Protein AF-A0ABD3I4L0-F1 (afdb_monomer_lite)

Organism: NCBI:txid122646

Sequence (134 aa):
MAEAIALQVISTLVDRLITYLYRLKADKNHNTKLVEEIGNFTESLKTNLRLLSTKLPRSISTQALESLAWELENANKFMEECLSQGTFKAFWNASETRERLESLRKKLGSAFQMAFFITSLDVGIDAHHNMADF

pLDDT: mean 81.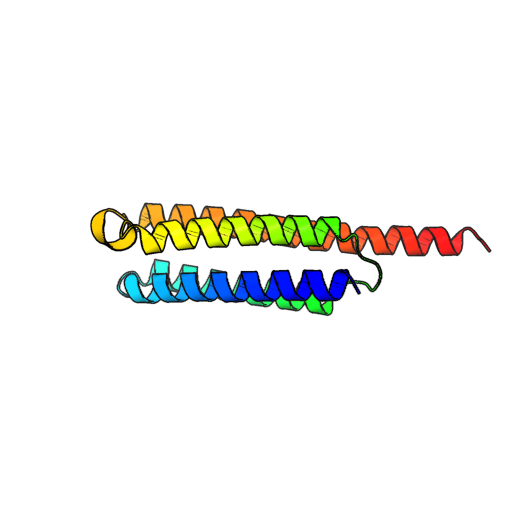39, std 14.35, range [42.72, 97.75]

Structure (mmCIF, N/CA/C/O backbone):
data_AF-A0ABD3I4L0-F1
#
_entry.id   AF-A0ABD3I4L0-F1
#
loop_
_atom_site.group_PDB
_atom_site.id
_atom_site.type_symbol
_atom_site.label_atom_id
_atom_site.label_alt_id
_atom_site.label_comp_id
_atom_site.label_asym_id
_atom_site.label_entity_id
_atom_site.label_seq_id
_atom_site.pdbx_PDB_ins_code
_atom_site.Cartn_x
_atom_site.Cartn_y
_atom_site.Cartn_z
_atom_site.occupancy
_atom_site.B_iso_or_equiv
_atom_site.auth_seq_id
_atom_site.auth_comp_id
_atom_site.auth_asym_id
_atom_site.auth_atom_id
_atom_site.pdbx_PDB_model_num
ATOM 1 N N . MET A 1 1 ? 16.065 -8.836 -15.521 1.00 59.50 1 MET A N 1
ATOM 2 C CA . MET A 1 1 ? 16.012 -9.751 -14.349 1.00 59.50 1 MET A CA 1
ATOM 3 C C . MET A 1 1 ? 15.830 -8.975 -13.044 1.00 59.50 1 MET A C 1
ATOM 5 O O . MET A 1 1 ? 14.926 -9.321 -12.298 1.00 59.50 1 MET A O 1
ATOM 9 N N . ALA A 1 2 ? 16.601 -7.907 -12.795 1.00 74.19 2 ALA A N 1
ATOM 10 C CA . ALA A 1 2 ? 16.455 -7.055 -11.604 1.00 74.19 2 ALA A CA 1
ATOM 11 C C . ALA A 1 2 ? 15.061 -6.405 -11.455 1.00 74.19 2 ALA A C 1
ATOM 13 O O . ALA A 1 2 ? 14.500 -6.396 -10.366 1.00 74.19 2 ALA A O 1
ATOM 14 N N . GLU A 1 3 ? 14.453 -5.946 -12.551 1.00 71.69 3 GLU A N 1
ATOM 15 C CA . GLU A 1 3 ? 13.126 -5.302 -12.542 1.00 71.69 3 GLU A CA 1
ATOM 16 C C . GLU A 1 3 ? 12.003 -6.233 -12.069 1.00 71.69 3 GLU A C 1
ATOM 18 O O . GLU A 1 3 ? 11.162 -5.841 -11.265 1.00 71.69 3 GLU A O 1
ATOM 23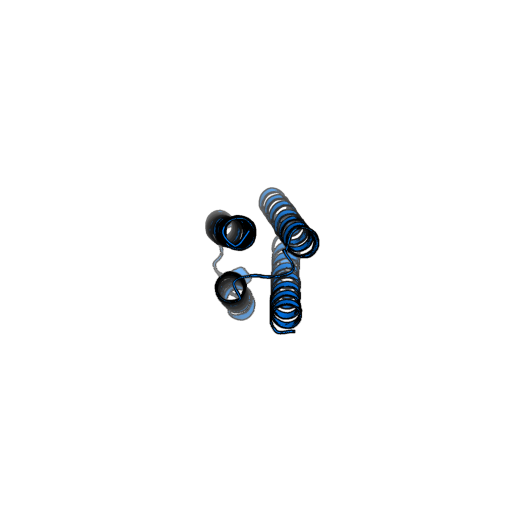 N N . ALA A 1 4 ? 12.005 -7.487 -12.535 1.00 80.38 4 ALA A N 1
ATOM 24 C CA . ALA A 1 4 ? 11.018 -8.486 -12.131 1.00 80.38 4 ALA A CA 1
ATOM 25 C C . ALA A 1 4 ? 11.119 -8.792 -10.628 1.00 80.38 4 ALA A C 1
ATOM 27 O O . ALA A 1 4 ? 10.099 -8.932 -9.955 1.00 80.38 4 ALA A O 1
ATOM 28 N N . ILE A 1 5 ? 12.346 -8.830 -10.098 1.00 84.19 5 ILE A N 1
ATOM 29 C CA . ILE A 1 5 ? 12.605 -9.002 -8.666 1.00 84.19 5 ILE A CA 1
ATOM 30 C C . ILE A 1 5 ? 12.101 -7.776 -7.890 1.00 84.19 5 ILE A C 1
ATOM 32 O O . ILE A 1 5 ? 11.370 -7.934 -6.915 1.00 84.19 5 ILE A O 1
ATOM 36 N N . ALA A 1 6 ? 12.414 -6.558 -8.343 1.00 85.81 6 ALA A N 1
ATOM 37 C CA . ALA A 1 6 ? 11.960 -5.326 -7.698 1.00 85.81 6 ALA A CA 1
ATOM 38 C C . ALA A 1 6 ? 10.424 -5.214 -7.672 1.00 85.81 6 ALA A C 1
ATOM 40 O O . ALA A 1 6 ? 9.837 -4.897 -6.638 1.00 85.81 6 ALA A O 1
ATOM 41 N N . LEU A 1 7 ? 9.753 -5.558 -8.775 1.00 87.88 7 LEU A N 1
ATOM 42 C CA . LEU A 1 7 ? 8.292 -5.630 -8.846 1.00 87.88 7 LEU A CA 1
ATOM 43 C C . LEU A 1 7 ? 7.702 -6.647 -7.869 1.00 87.88 7 LEU A C 1
ATOM 45 O O . LEU A 1 7 ? 6.690 -6.366 -7.226 1.00 87.88 7 LEU A O 1
ATOM 49 N N . GLN A 1 8 ? 8.325 -7.817 -7.741 1.00 91.12 8 GLN A N 1
ATOM 50 C CA . GLN A 1 8 ? 7.880 -8.840 -6.800 1.00 91.12 8 GLN A CA 1
ATOM 51 C C . GLN A 1 8 ? 8.019 -8.367 -5.346 1.00 91.12 8 GLN A C 1
ATOM 53 O O . GLN A 1 8 ? 7.113 -8.585 -4.535 1.00 91.12 8 GLN A O 1
ATOM 58 N N . VAL A 1 9 ? 9.114 -7.671 -5.022 1.00 93.25 9 VAL A N 1
ATOM 59 C CA . VAL A 1 9 ? 9.316 -7.038 -3.710 1.00 93.25 9 VAL A CA 1
ATOM 60 C C . VAL A 1 9 ? 8.228 -5.997 -3.446 1.00 93.25 9 VAL A C 1
ATOM 62 O O . VAL A 1 9 ? 7.566 -6.059 -2.411 1.00 93.25 9 VAL A O 1
ATOM 65 N N . ILE A 1 10 ? 7.975 -5.094 -4.396 1.00 94.00 10 ILE A N 1
ATOM 66 C CA . ILE A 1 10 ? 6.921 -4.074 -4.289 1.00 94.00 10 ILE A CA 1
ATOM 67 C C . ILE A 1 10 ? 5.548 -4.722 -4.076 1.00 94.00 10 ILE A C 1
ATOM 69 O O . ILE A 1 10 ? 4.823 -4.314 -3.171 1.00 94.00 10 ILE A O 1
ATOM 73 N N . SER A 1 11 ? 5.204 -5.753 -4.855 1.00 95.25 11 SER A N 1
ATOM 74 C CA . SER A 1 11 ? 3.939 -6.486 -4.703 1.00 95.25 11 SER A CA 1
ATOM 75 C C . SER A 1 11 ? 3.795 -7.058 -3.295 1.00 95.25 11 SER A C 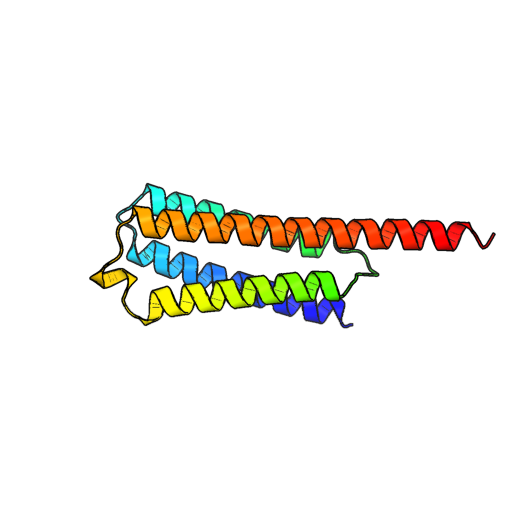1
ATOM 77 O O . SER A 1 11 ? 2.778 -6.848 -2.641 1.00 95.25 11 SER A O 1
ATOM 79 N N . THR A 1 12 ? 4.846 -7.709 -2.793 1.00 97.38 12 THR A N 1
ATOM 80 C CA . THR A 1 12 ? 4.861 -8.303 -1.449 1.00 97.38 12 THR A CA 1
ATOM 81 C C . THR A 1 12 ? 4.670 -7.243 -0.363 1.00 97.38 12 THR A C 1
ATOM 83 O O . THR A 1 12 ? 3.911 -7.440 0.587 1.00 97.38 12 THR A O 1
ATOM 86 N N . LEU A 1 13 ? 5.335 -6.092 -0.500 1.00 97.50 13 LEU A N 1
ATOM 87 C CA . LEU A 1 13 ? 5.213 -4.987 0.449 1.00 97.50 13 LEU A CA 1
ATOM 88 C C . LEU A 1 13 ? 3.816 -4.350 0.421 1.00 97.50 13 LEU A C 1
ATOM 90 O O . LEU A 1 13 ? 3.295 -3.991 1.479 1.00 97.50 13 LEU A O 1
ATOM 94 N N . VAL A 1 14 ? 3.198 -4.230 -0.758 1.00 97.19 14 VAL A N 1
ATOM 95 C CA . VAL A 1 14 ? 1.813 -3.757 -0.903 1.00 97.19 14 VAL A CA 1
ATOM 96 C C . VAL A 1 14 ? 0.839 -4.728 -0.234 1.00 97.19 14 VAL A C 1
ATOM 98 O O . VAL A 1 14 ? 0.006 -4.292 0.560 1.00 97.19 14 VAL A O 1
ATOM 101 N N . ASP A 1 15 ? 0.969 -6.032 -0.478 1.00 97.75 15 ASP A N 1
ATOM 102 C CA . ASP A 1 15 ? 0.090 -7.049 0.114 1.00 97.75 15 ASP A CA 1
ATOM 103 C C . ASP A 1 15 ? 0.196 -7.085 1.646 1.00 97.75 15 ASP A C 1
ATOM 105 O O . ASP A 1 15 ? -0.814 -7.175 2.361 1.00 97.75 15 ASP A O 1
ATOM 109 N N . ARG A 1 16 ? 1.416 -6.944 2.178 1.00 97.00 16 ARG A N 1
ATOM 110 C CA . ARG A 1 16 ? 1.645 -6.834 3.625 1.00 97.00 16 ARG A CA 1
ATOM 111 C C . ARG A 1 16 ? 0.981 -5.582 4.201 1.00 97.00 16 ARG A C 1
ATOM 113 O O . ARG A 1 16 ? 0.278 -5.675 5.210 1.00 97.00 16 ARG A O 1
ATOM 120 N N . LEU A 1 17 ? 1.117 -4.437 3.532 1.00 96.06 17 LEU A N 1
ATOM 121 C CA . LEU A 1 17 ? 0.502 -3.188 3.976 1.00 96.06 17 LEU A CA 1
ATOM 122 C C . LEU A 1 17 ? -1.030 -3.286 3.980 1.00 96.06 17 LEU A C 1
ATOM 124 O O . LEU A 1 17 ? -1.674 -2.892 4.953 1.00 96.06 17 LEU A O 1
ATOM 128 N N . ILE A 1 18 ? -1.615 -3.877 2.936 1.00 96.94 18 ILE A N 1
ATOM 129 C CA . ILE A 1 18 ? -3.056 -4.150 2.847 1.00 96.94 18 ILE A CA 1
ATOM 130 C C . ILE A 1 18 ? -3.513 -5.054 3.998 1.00 96.94 18 ILE A C 1
ATOM 132 O O . ILE A 1 18 ? -4.558 -4.813 4.603 1.00 96.94 18 ILE A O 1
ATOM 136 N N . THR A 1 19 ? -2.716 -6.061 4.356 1.00 95.94 19 THR A N 1
ATOM 137 C CA . THR A 1 19 ? -3.014 -6.933 5.499 1.00 95.94 19 THR A CA 1
ATOM 138 C C . THR A 1 19 ? -3.083 -6.140 6.806 1.00 95.94 19 THR A C 1
ATOM 140 O O . THR A 1 19 ? -4.017 -6.329 7.591 1.00 95.94 19 THR A O 1
ATOM 143 N N . TYR A 1 20 ? -2.151 -5.212 7.040 1.00 93.25 20 TYR A N 1
ATOM 144 C CA . TYR A 1 20 ? -2.202 -4.334 8.212 1.00 93.25 20 TYR A CA 1
ATOM 145 C C . TYR A 1 20 ? -3.409 -3.393 8.196 1.00 93.25 20 TYR A C 1
ATOM 147 O O . TYR A 1 20 ? -4.068 -3.223 9.222 1.00 93.25 20 TYR A O 1
ATOM 155 N N . LEU A 1 21 ? -3.745 -2.830 7.035 1.00 92.44 21 LEU A N 1
ATOM 156 C CA . LEU A 1 21 ? -4.934 -1.997 6.860 1.00 92.44 21 LEU A CA 1
ATOM 157 C C . LEU A 1 21 ? -6.223 -2.772 7.171 1.00 92.44 21 LEU A C 1
ATOM 159 O O . LEU A 1 21 ? -7.096 -2.251 7.864 1.00 92.44 21 LEU A O 1
ATOM 163 N N . TYR A 1 22 ? -6.338 -4.033 6.747 1.00 93.75 22 TYR A N 1
ATOM 164 C CA . TYR A 1 22 ? -7.495 -4.863 7.091 1.00 93.75 22 TYR A CA 1
ATOM 165 C C . TYR A 1 22 ? -7.589 -5.179 8.581 1.00 93.75 22 TYR A C 1
ATOM 167 O O . TYR A 1 22 ? -8.692 -5.154 9.129 1.00 93.75 22 TYR A O 1
ATOM 175 N N . ARG A 1 23 ? -6.459 -5.430 9.253 1.00 90.75 23 ARG A N 1
ATOM 176 C CA . ARG A 1 23 ? -6.442 -5.596 10.715 1.00 90.75 23 ARG A CA 1
ATOM 177 C C . ARG A 1 23 ? -6.931 -4.332 11.414 1.00 90.75 23 ARG A C 1
ATOM 179 O O . ARG A 1 23 ? -7.840 -4.407 12.233 1.00 90.75 23 ARG A O 1
ATOM 186 N N . LEU A 1 24 ? -6.426 -3.167 11.006 1.00 87.19 24 LEU A N 1
ATOM 187 C CA . LEU A 1 24 ? -6.881 -1.884 11.538 1.00 87.19 24 LEU A CA 1
ATOM 188 C C . LEU A 1 24 ? -8.382 -1.659 11.297 1.00 87.19 24 LEU A C 1
ATOM 190 O O . LEU A 1 24 ? -9.101 -1.220 12.193 1.00 87.19 24 LEU A O 1
ATOM 194 N N . LYS A 1 25 ? -8.874 -1.991 10.099 1.00 88.94 25 LYS A N 1
ATOM 195 C CA . LYS A 1 25 ? -10.301 -1.926 9.762 1.00 88.94 25 LYS A CA 1
ATOM 196 C C . LYS A 1 25 ? -11.144 -2.834 10.661 1.00 88.94 25 LYS A C 1
ATOM 198 O O . LYS A 1 25 ? -12.227 -2.421 11.066 1.00 88.94 25 LYS A O 1
ATOM 203 N N . ALA A 1 26 ? -10.670 -4.040 10.972 1.00 88.69 26 ALA A N 1
ATOM 204 C CA . ALA A 1 26 ? -11.359 -4.952 11.882 1.00 88.69 26 ALA A CA 1
ATOM 205 C C . ALA A 1 26 ? -11.413 -4.385 13.312 1.00 88.69 26 ALA A C 1
ATOM 207 O O . ALA A 1 26 ? -12.483 -4.365 13.918 1.00 88.69 26 ALA A O 1
ATOM 208 N N . ASP A 1 27 ? -10.300 -3.835 13.803 1.00 84.06 27 ASP A N 1
ATOM 209 C CA . ASP A 1 27 ? -10.208 -3.238 15.143 1.00 84.06 27 ASP A CA 1
ATOM 210 C C . ASP A 1 27 ? -11.043 -1.952 15.292 1.00 84.06 27 ASP A C 1
ATOM 212 O O . ASP A 1 27 ? -11.509 -1.617 16.384 1.00 84.06 27 ASP A O 1
ATOM 216 N N . LYS A 1 28 ? -11.242 -1.207 14.197 1.00 82.00 28 LYS A N 1
ATOM 217 C CA . LYS A 1 28 ? -11.967 0.075 14.165 1.00 82.00 28 LYS A CA 1
ATOM 218 C C . LYS A 1 28 ? -13.299 -0.002 13.416 1.00 82.00 28 LYS A C 1
ATOM 220 O O . LYS A 1 28 ? -13.791 1.016 12.936 1.00 82.00 28 LYS A O 1
ATOM 225 N N . ASN A 1 29 ? -13.907 -1.185 13.349 1.00 83.38 29 ASN A N 1
ATOM 226 C CA . ASN A 1 29 ? -15.133 -1.440 12.584 1.00 83.38 29 ASN A CA 1
ATOM 227 C C . ASN A 1 29 ? -16.338 -0.551 12.967 1.00 83.38 29 ASN A C 1
ATOM 229 O O . ASN A 1 29 ? -17.220 -0.328 12.143 1.00 83.38 29 ASN A O 1
ATOM 233 N N . HIS A 1 30 ? -16.360 -0.014 14.187 1.00 83.56 30 HIS A N 1
ATOM 234 C CA . HIS A 1 30 ? -17.381 0.910 14.682 1.00 83.56 30 HIS A CA 1
ATOM 235 C C . HIS A 1 30 ? -17.250 2.330 14.101 1.00 83.56 30 HIS A C 1
ATOM 237 O O . HIS A 1 30 ? -18.215 3.091 14.123 1.00 83.56 30 HIS A O 1
ATOM 243 N N . ASN A 1 31 ? -16.080 2.705 13.571 1.00 86.06 31 ASN A N 1
ATOM 244 C CA . ASN A 1 31 ? -15.861 3.990 12.915 1.00 86.06 31 ASN A CA 1
ATOM 245 C C . ASN A 1 31 ? -16.017 3.837 11.398 1.00 86.06 31 ASN A C 1
ATOM 247 O O . ASN A 1 31 ? -15.048 3.626 10.668 1.00 86.06 31 ASN A O 1
ATOM 251 N N . THR A 1 32 ? -17.255 3.958 10.925 1.00 87.94 32 THR A N 1
ATOM 252 C CA . THR A 1 32 ? -17.630 3.739 9.520 1.00 87.94 32 THR A CA 1
ATOM 253 C C . THR A 1 32 ? -16.831 4.596 8.538 1.00 87.94 32 THR A C 1
ATOM 255 O O . THR A 1 32 ? -16.389 4.088 7.510 1.00 87.94 32 THR A O 1
ATOM 258 N N . LYS A 1 33 ? -16.565 5.864 8.876 1.00 88.44 33 LYS A N 1
ATOM 259 C CA . LYS A 1 33 ? -15.784 6.775 8.027 1.00 88.44 33 LYS A CA 1
ATOM 260 C C . LYS A 1 33 ? -14.330 6.325 7.889 1.00 88.44 33 LYS A C 1
ATOM 262 O O . LYS A 1 33 ? -13.784 6.320 6.792 1.00 88.44 33 LYS A O 1
ATOM 267 N N . LEU A 1 34 ? -13.708 5.913 8.993 1.00 85.75 34 LEU A N 1
ATOM 268 C CA . LEU A 1 34 ? -12.345 5.380 8.973 1.00 85.75 34 LEU A CA 1
ATOM 269 C C . LEU A 1 34 ? -12.275 4.060 8.189 1.00 85.75 34 LEU A C 1
ATOM 271 O O . LEU A 1 34 ? -11.347 3.845 7.414 1.00 85.75 34 LEU A O 1
ATOM 275 N N . VAL A 1 35 ? -13.271 3.190 8.357 1.00 89.50 35 VAL A N 1
ATOM 276 C CA . VAL A 1 35 ? -13.391 1.930 7.610 1.00 89.50 35 VAL A CA 1
ATOM 277 C C . VAL A 1 35 ? -13.481 2.174 6.101 1.00 89.50 35 VAL A C 1
ATOM 279 O O . VAL A 1 35 ? -12.837 1.460 5.327 1.00 89.50 35 VAL A O 1
ATOM 282 N N . GLU A 1 36 ? -14.267 3.167 5.685 1.00 91.31 36 GLU A N 1
ATOM 283 C CA . GLU A 1 36 ? -14.389 3.583 4.288 1.00 91.31 36 GLU A CA 1
ATOM 284 C C . GLU A 1 36 ? -13.058 4.126 3.751 1.00 91.31 36 GLU A C 1
ATOM 286 O O . GLU A 1 36 ? -12.591 3.689 2.700 1.00 91.31 36 GLU A O 1
ATOM 291 N N . GLU A 1 37 ? -12.390 5.006 4.500 1.00 89.88 37 GLU A N 1
ATOM 292 C CA . GLU A 1 37 ? -11.094 5.577 4.113 1.00 89.88 37 GLU A CA 1
ATOM 293 C C . GLU A 1 37 ? -10.003 4.511 3.964 1.00 89.88 37 GLU A C 1
ATOM 295 O O . GLU A 1 37 ? -9.248 4.533 2.990 1.00 89.88 37 GLU A O 1
ATOM 300 N N . ILE A 1 38 ? -9.964 3.526 4.865 1.00 91.00 38 ILE A N 1
ATOM 301 C CA . ILE A 1 38 ? -9.069 2.369 4.755 1.00 91.00 38 ILE A CA 1
ATOM 302 C C . ILE A 1 38 ? -9.396 1.535 3.507 1.00 91.00 38 ILE A C 1
ATOM 304 O O . ILE A 1 38 ? -8.484 1.075 2.814 1.00 91.00 38 ILE A O 1
ATOM 308 N N . GLY A 1 39 ? -10.683 1.349 3.200 1.00 93.56 39 GLY A N 1
ATOM 309 C CA . GLY A 1 39 ? -11.128 0.673 1.980 1.00 93.56 39 GLY A CA 1
ATOM 310 C C . GLY A 1 39 ? -10.634 1.386 0.720 1.00 93.56 39 GLY A C 1
ATOM 311 O O . GLY A 1 39 ? -9.969 0.776 -0.115 1.00 93.56 39 GLY A O 1
ATOM 312 N N . ASN A 1 40 ? -10.866 2.695 0.634 1.00 94.06 40 ASN A N 1
ATOM 313 C CA . ASN A 1 40 ? -10.431 3.527 -0.489 1.00 94.06 40 ASN A CA 1
ATOM 314 C C . ASN A 1 40 ? -8.906 3.529 -0.649 1.00 94.06 40 ASN A C 1
ATOM 316 O O . ASN A 1 40 ? -8.388 3.484 -1.766 1.00 94.06 40 ASN A O 1
ATOM 320 N N . PHE A 1 41 ? -8.168 3.553 0.461 1.00 93.88 41 PHE A N 1
ATOM 321 C CA . PHE A 1 41 ? -6.713 3.470 0.422 1.00 93.88 41 PHE A CA 1
ATOM 322 C C . PHE A 1 41 ? -6.235 2.104 -0.091 1.00 93.88 41 PHE A C 1
ATOM 324 O O . PHE A 1 41 ? -5.369 2.040 -0.962 1.00 93.88 41 PHE A O 1
ATOM 331 N N . THR A 1 42 ? -6.849 1.017 0.375 1.00 95.75 42 THR A N 1
ATOM 332 C CA . THR A 1 42 ? -6.538 -0.348 -0.075 1.00 95.75 42 THR A CA 1
ATOM 333 C C . THR A 1 42 ? -6.742 -0.507 -1.585 1.00 95.75 42 THR A C 1
ATOM 335 O O . THR A 1 42 ? -5.875 -1.047 -2.272 1.00 95.75 42 THR A O 1
ATOM 338 N N . GLU A 1 43 ? -7.849 0.004 -2.127 1.00 95.62 43 GLU A N 1
ATOM 339 C CA . GLU A 1 43 ? -8.113 -0.044 -3.571 1.00 95.62 43 GLU A CA 1
ATOM 340 C C . GLU A 1 43 ? -7.154 0.838 -4.382 1.00 95.62 43 GLU A C 1
ATOM 342 O O . GLU A 1 43 ? -6.723 0.447 -5.471 1.00 95.62 43 GLU A O 1
ATOM 347 N N . SER A 1 44 ? -6.747 1.989 -3.838 1.00 93.94 44 SER A N 1
ATOM 348 C CA . SER A 1 44 ? -5.717 2.838 -4.449 1.00 93.94 44 SER A CA 1
ATOM 349 C C . SER A 1 44 ? -4.373 2.109 -4.559 1.00 93.94 44 SER A C 1
ATOM 351 O O . SER A 1 44 ? -3.773 2.090 -5.633 1.00 93.94 44 SER A O 1
ATOM 353 N N . LEU A 1 45 ? -3.934 1.421 -3.497 1.00 94.06 45 LEU A N 1
ATOM 354 C CA . LEU A 1 45 ? -2.695 0.633 -3.510 1.00 94.06 45 LEU A CA 1
ATOM 355 C C . LEU A 1 45 ? -2.727 -0.478 -4.568 1.00 94.06 45 LEU A C 1
ATOM 357 O O . LEU A 1 45 ? -1.789 -0.596 -5.357 1.00 94.06 45 LEU A O 1
ATOM 361 N N . LYS A 1 46 ? -3.820 -1.249 -4.638 1.00 95.44 46 LYS A N 1
ATOM 362 C CA . LYS A 1 46 ? -3.994 -2.299 -5.659 1.00 95.44 46 LYS A CA 1
ATOM 363 C C . LYS A 1 46 ? -3.995 -1.728 -7.072 1.00 95.44 46 LYS A C 1
ATOM 365 O O . LYS A 1 46 ? -3.373 -2.288 -7.973 1.00 95.44 46 LYS A O 1
ATOM 370 N N . THR A 1 47 ? -4.692 -0.610 -7.272 1.00 93.94 47 THR A N 1
ATOM 371 C CA . THR A 1 47 ? -4.768 0.056 -8.576 1.00 93.94 47 THR A CA 1
ATOM 372 C C . THR A 1 47 ? -3.393 0.539 -9.016 1.00 93.94 47 THR A C 1
ATOM 374 O O . THR A 1 47 ? -2.995 0.268 -10.148 1.00 93.94 47 THR A O 1
ATOM 377 N N . ASN A 1 48 ? -2.645 1.183 -8.120 1.00 91.50 48 ASN A N 1
ATOM 378 C CA . ASN A 1 48 ? -1.292 1.652 -8.397 1.00 91.50 48 ASN A CA 1
ATOM 379 C C . ASN A 1 48 ? -0.336 0.494 -8.692 1.00 91.50 48 ASN A C 1
ATOM 381 O O . ASN A 1 48 ? 0.402 0.570 -9.669 1.00 91.50 48 ASN A O 1
ATOM 385 N N . LEU A 1 49 ? -0.393 -0.601 -7.928 1.00 92.62 49 LEU A N 1
ATOM 386 C CA . LEU A 1 49 ? 0.401 -1.799 -8.206 1.00 92.62 49 LEU A CA 1
ATOM 387 C C . LEU A 1 49 ? 0.078 -2.376 -9.589 1.00 92.62 49 LEU A C 1
ATOM 389 O O . LEU A 1 49 ? 0.985 -2.632 -10.374 1.00 92.62 49 LEU A O 1
ATOM 393 N N . ARG A 1 50 ? -1.208 -2.517 -9.931 1.00 91.62 50 ARG A N 1
ATOM 394 C CA . ARG A 1 50 ? -1.627 -3.011 -11.250 1.00 91.62 50 ARG A CA 1
ATOM 395 C C . ARG A 1 50 ? -1.146 -2.100 -12.377 1.00 91.62 50 ARG A C 1
ATOM 397 O O . ARG A 1 50 ? -0.682 -2.587 -13.405 1.00 91.62 50 ARG A O 1
ATOM 404 N N . LEU A 1 51 ? -1.276 -0.784 -12.210 1.00 88.12 51 LEU A N 1
ATOM 405 C CA . LEU A 1 51 ? -0.779 0.185 -13.185 1.00 88.12 51 LEU A CA 1
ATOM 406 C C . LEU A 1 51 ? 0.734 0.059 -13.340 1.00 88.12 51 LEU A C 1
ATOM 408 O O . LEU A 1 51 ? 1.214 0.006 -14.465 1.00 88.12 51 LEU A O 1
ATOM 412 N N . LEU A 1 52 ? 1.468 -0.082 -12.237 1.00 86.06 52 LEU A N 1
ATOM 413 C CA . LEU A 1 52 ? 2.913 -0.257 -12.250 1.00 86.06 52 LEU A CA 1
ATOM 414 C C . LEU A 1 52 ? 3.282 -1.530 -13.020 1.00 86.06 52 LEU A C 1
ATOM 416 O O . LEU A 1 52 ? 3.994 -1.457 -14.011 1.00 86.06 52 LEU A O 1
ATOM 420 N N . SER A 1 53 ? 2.693 -2.677 -12.685 1.00 85.31 53 SER A N 1
ATOM 421 C CA . SER A 1 53 ? 2.965 -3.947 -13.373 1.00 85.31 53 SER A CA 1
ATOM 422 C C . SER A 1 53 ? 2.574 -3.972 -14.859 1.00 85.31 53 SER A C 1
ATOM 424 O O . SER A 1 53 ? 3.131 -4.764 -15.610 1.00 85.31 53 SER A O 1
ATOM 426 N N . THR A 1 54 ? 1.616 -3.147 -15.295 1.00 84.62 54 THR A N 1
ATOM 427 C CA . THR A 1 54 ? 1.130 -3.133 -16.693 1.00 84.62 54 THR A CA 1
ATOM 428 C C . THR A 1 54 ? 1.750 -2.039 -17.557 1.00 84.62 54 THR A C 1
ATOM 430 O O . THR A 1 54 ? 1.745 -2.161 -18.781 1.00 84.62 54 THR A O 1
ATOM 433 N N . LYS A 1 55 ? 2.242 -0.958 -16.945 1.00 75.69 55 LYS A N 1
ATOM 434 C CA . LYS A 1 55 ? 2.815 0.206 -17.637 1.00 75.69 55 LYS A CA 1
ATOM 435 C C . LYS A 1 55 ? 4.330 0.287 -17.534 1.00 75.69 55 LYS A C 1
ATOM 437 O O . LYS A 1 55 ? 4.908 1.152 -18.181 1.00 75.69 55 LYS A O 1
ATOM 442 N N . LEU A 1 56 ? 4.954 -0.592 -16.754 1.00 72.12 56 LEU A N 1
ATOM 443 C CA . LEU A 1 56 ? 6.400 -0.641 -16.631 1.00 72.12 56 LEU A CA 1
ATOM 444 C C . LEU A 1 56 ? 7.051 -0.994 -17.984 1.00 72.12 56 LEU A C 1
ATOM 446 O O . LEU A 1 56 ? 6.733 -2.038 -18.563 1.00 72.12 56 LEU A O 1
ATOM 450 N N . PRO A 1 57 ? 7.930 -0.125 -18.507 1.00 65.50 57 PRO A N 1
ATOM 451 C CA . PRO A 1 57 ? 8.711 -0.401 -19.709 1.00 65.50 57 PRO A CA 1
ATOM 452 C C . PRO A 1 57 ? 9.666 -1.587 -19.526 1.00 65.50 57 PRO A C 1
ATOM 454 O O . PRO A 1 57 ? 9.865 -2.069 -18.422 1.00 65.50 57 PRO A O 1
ATOM 457 N N . ARG A 1 58 ? 10.287 -2.067 -20.610 1.00 60.88 58 ARG A N 1
ATOM 458 C CA . ARG A 1 58 ? 11.282 -3.161 -20.546 1.00 60.88 58 ARG A CA 1
ATOM 459 C C . ARG A 1 58 ? 12.692 -2.712 -20.126 1.00 60.88 58 ARG A C 1
ATOM 461 O O . ARG A 1 58 ? 13.527 -3.579 -19.892 1.00 60.88 58 ARG A O 1
ATOM 468 N N . SER A 1 59 ? 12.952 -1.405 -20.105 1.00 60.91 59 SER A N 1
ATOM 469 C CA . SER A 1 59 ? 14.151 -0.782 -19.540 1.00 60.91 59 SER A CA 1
ATOM 470 C C . SER A 1 59 ? 13.696 0.250 -18.514 1.00 60.91 59 SER A C 1
ATOM 472 O O . SER A 1 59 ? 13.039 1.235 -18.844 1.00 60.91 59 SER A O 1
ATOM 474 N N . ILE A 1 60 ? 13.951 -0.025 -17.242 1.00 65.25 60 ILE A N 1
ATOM 475 C CA . ILE A 1 60 ? 13.535 0.821 -16.126 1.00 65.25 60 ILE A CA 1
ATOM 476 C C . ILE A 1 60 ? 14.746 1.152 -15.274 1.00 65.25 60 ILE A C 1
ATOM 478 O O . ILE A 1 60 ? 15.525 0.265 -14.917 1.00 65.25 60 ILE A O 1
ATOM 482 N N . SER A 1 61 ? 14.831 2.401 -14.821 1.00 67.69 61 SER A N 1
ATOM 483 C CA . SER A 1 61 ? 15.656 2.741 -13.671 1.00 67.69 61 SER A CA 1
ATOM 484 C C . SER A 1 61 ? 15.209 1.950 -12.434 1.00 67.69 61 SER A C 1
ATOM 486 O O . SER A 1 61 ? 14.192 2.247 -11.794 1.00 67.69 61 SER A O 1
ATOM 488 N N . THR A 1 62 ? 15.994 0.933 -12.066 1.00 77.88 62 THR A N 1
ATOM 489 C CA . THR A 1 62 ? 15.804 0.144 -10.837 1.00 77.88 62 THR A CA 1
ATOM 490 C C . THR A 1 62 ? 15.741 1.037 -9.601 1.00 77.88 62 THR A C 1
ATOM 492 O O . THR A 1 62 ? 15.004 0.727 -8.670 1.00 77.88 62 THR A O 1
ATOM 495 N N . GLN A 1 63 ? 16.400 2.196 -9.634 1.00 81.31 63 GLN A N 1
ATOM 496 C CA . GLN A 1 63 ? 16.402 3.184 -8.559 1.00 81.31 63 GLN A CA 1
ATOM 497 C C . GLN A 1 63 ? 14.999 3.721 -8.230 1.00 81.31 63 GLN A C 1
ATOM 499 O O . GLN A 1 63 ? 14.685 3.948 -7.059 1.00 81.31 63 GLN A O 1
ATOM 504 N N . ALA A 1 64 ? 14.131 3.914 -9.230 1.00 82.94 64 ALA A N 1
ATOM 505 C CA . ALA A 1 64 ? 12.761 4.374 -8.997 1.00 82.94 64 ALA A CA 1
ATOM 506 C C . ALA A 1 64 ? 11.928 3.305 -8.270 1.00 82.94 64 ALA A C 1
ATOM 508 O O . ALA A 1 64 ? 11.170 3.615 -7.346 1.00 82.94 64 ALA A O 1
ATOM 509 N N . LEU A 1 65 ? 12.110 2.037 -8.651 1.00 87.50 65 LEU A N 1
ATOM 510 C CA . LEU A 1 65 ? 11.457 0.897 -8.008 1.00 87.50 65 LEU A CA 1
ATOM 511 C C . LEU A 1 65 ? 12.008 0.651 -6.599 1.00 87.50 65 LEU A C 1
ATOM 513 O O . LEU A 1 65 ? 11.235 0.401 -5.679 1.00 87.50 65 LEU A O 1
ATOM 517 N N . GLU A 1 66 ? 13.317 0.783 -6.403 1.00 89.12 66 GLU A N 1
ATOM 518 C CA . GLU A 1 66 ? 13.968 0.692 -5.093 1.00 89.12 66 GLU A CA 1
ATOM 519 C C . GLU A 1 66 ? 13.502 1.805 -4.149 1.00 89.12 66 GLU A C 1
ATOM 521 O O . GLU A 1 66 ? 13.192 1.539 -2.989 1.00 89.12 66 GLU A O 1
ATOM 526 N N . SER A 1 67 ? 13.367 3.036 -4.650 1.00 89.25 67 SER A N 1
ATOM 527 C CA . SER A 1 67 ? 12.849 4.166 -3.865 1.00 89.25 67 SER A CA 1
ATOM 528 C C . SER A 1 67 ? 11.401 3.926 -3.427 1.00 89.25 67 SER A C 1
ATOM 530 O O . SER A 1 67 ? 11.047 4.161 -2.272 1.00 89.25 67 SER A O 1
ATOM 532 N N . LEU A 1 68 ? 10.561 3.400 -4.326 1.00 92.00 68 LEU A N 1
ATOM 533 C CA . LEU A 1 68 ? 9.194 3.003 -3.991 1.00 92.00 68 LEU A CA 1
ATOM 534 C C . LEU A 1 68 ? 9.166 1.848 -2.978 1.00 92.00 68 LEU A C 1
ATOM 536 O O . LEU A 1 68 ? 8.373 1.878 -2.037 1.00 92.00 68 LEU A O 1
ATOM 540 N N . ALA A 1 69 ? 10.031 0.845 -3.143 1.00 93.81 69 ALA A N 1
ATOM 541 C CA . ALA A 1 69 ? 10.146 -0.266 -2.204 1.00 93.81 69 ALA A CA 1
ATOM 542 C C . ALA A 1 69 ? 10.552 0.223 -0.806 1.00 93.81 69 ALA A C 1
ATOM 544 O O . ALA A 1 69 ? 9.933 -0.178 0.177 1.00 93.81 69 ALA A O 1
ATOM 545 N N . TRP A 1 70 ? 11.510 1.148 -0.713 1.00 93.62 70 TRP A N 1
ATOM 546 C CA . TRP A 1 70 ? 11.921 1.761 0.551 1.00 93.62 70 TRP A CA 1
ATOM 547 C C . TRP A 1 70 ? 10.764 2.497 1.240 1.00 93.62 70 TRP A C 1
ATOM 549 O O . TRP A 1 70 ? 10.535 2.335 2.442 1.00 93.62 70 TRP A O 1
ATOM 559 N N . GLU A 1 71 ? 9.978 3.262 0.479 1.00 94.06 71 GLU A N 1
ATOM 560 C CA . GLU A 1 71 ? 8.802 3.951 1.015 1.00 94.06 71 GLU A CA 1
ATOM 561 C C . GLU A 1 71 ? 7.725 2.982 1.517 1.00 94.06 71 GLU A C 1
ATOM 563 O O . GLU A 1 71 ? 7.147 3.177 2.591 1.00 94.06 71 GLU A O 1
ATOM 568 N N . LEU A 1 72 ? 7.486 1.897 0.780 1.00 96.00 72 LEU A N 1
ATOM 569 C CA . LEU A 1 72 ? 6.565 0.843 1.192 1.00 96.00 72 LEU A CA 1
ATOM 570 C C . LEU A 1 72 ? 7.073 0.075 2.418 1.00 96.00 72 LEU A C 1
ATOM 572 O O . LEU A 1 72 ? 6.273 -0.318 3.268 1.00 96.00 72 LEU A O 1
ATOM 576 N N . GLU A 1 73 ? 8.379 -0.136 2.552 1.00 96.50 73 GLU A N 1
ATOM 577 C CA . GLU A 1 73 ? 8.956 -0.787 3.726 1.00 96.50 73 GLU A CA 1
ATOM 578 C C . GLU A 1 73 ? 8.781 0.080 4.979 1.00 96.50 73 GLU A C 1
ATOM 580 O O . GLU A 1 73 ? 8.339 -0.414 6.019 1.00 96.50 73 GLU A O 1
ATOM 585 N N . ASN A 1 74 ? 9.021 1.388 4.867 1.00 94.00 74 ASN A N 1
ATOM 586 C CA . ASN A 1 74 ? 8.758 2.337 5.948 1.00 94.00 74 ASN A CA 1
ATOM 587 C C . ASN A 1 74 ? 7.272 2.391 6.321 1.00 94.00 74 ASN A C 1
ATOM 589 O O . ASN A 1 74 ? 6.935 2.422 7.504 1.00 94.00 74 ASN A O 1
ATOM 593 N N . ALA A 1 75 ? 6.378 2.354 5.330 1.00 92.50 75 ALA A N 1
ATOM 594 C CA . ALA A 1 75 ? 4.938 2.274 5.557 1.00 92.50 75 ALA A CA 1
ATOM 595 C C . ALA A 1 75 ? 4.542 1.009 6.334 1.00 92.50 75 ALA A C 1
ATOM 597 O O . ALA A 1 75 ? 3.728 1.071 7.258 1.00 92.50 75 ALA A O 1
ATOM 598 N N . ASN A 1 76 ? 5.134 -0.134 5.980 1.00 94.38 76 ASN A N 1
ATOM 599 C CA . ASN A 1 76 ? 4.910 -1.398 6.672 1.00 94.38 76 ASN A CA 1
ATOM 600 C C . ASN A 1 76 ? 5.418 -1.358 8.116 1.00 94.38 76 ASN A C 1
ATOM 602 O O . ASN A 1 76 ? 4.674 -1.753 9.008 1.00 94.38 76 ASN A O 1
ATOM 606 N N . LYS A 1 77 ? 6.634 -0.847 8.353 1.00 92.38 77 LYS A N 1
ATOM 607 C CA . LYS A 1 77 ? 7.199 -0.688 9.706 1.00 92.38 77 LYS A CA 1
ATOM 608 C C . LYS A 1 77 ? 6.320 0.205 10.573 1.00 92.38 77 LYS A C 1
ATOM 610 O O . LYS A 1 77 ? 5.933 -0.197 11.663 1.00 92.38 77 LYS A O 1
ATOM 615 N N . PHE A 1 78 ? 5.910 1.356 10.041 1.00 88.88 78 PHE A N 1
ATOM 616 C CA . PHE A 1 78 ? 4.985 2.254 10.724 1.00 88.88 78 PHE A CA 1
ATOM 617 C C . PHE A 1 78 ? 3.689 1.531 11.123 1.00 88.88 78 PHE A C 1
ATOM 619 O O . PHE A 1 78 ? 3.286 1.574 12.282 1.00 88.88 78 PHE A O 1
ATOM 626 N N . MET A 1 79 ? 3.041 0.823 10.193 1.00 88.56 79 MET A N 1
ATOM 627 C CA . MET A 1 79 ? 1.801 0.099 10.495 1.00 88.56 79 MET A CA 1
ATOM 628 C C . MET A 1 79 ? 2.002 -1.050 11.490 1.00 88.56 79 MET A C 1
ATOM 630 O O . MET A 1 79 ? 1.150 -1.272 12.352 1.00 88.56 79 MET A O 1
ATOM 634 N N . GLU A 1 80 ? 3.119 -1.766 11.393 1.00 89.94 80 GLU A N 1
ATOM 635 C CA . GLU A 1 80 ? 3.496 -2.827 12.323 1.00 89.94 80 GLU A CA 1
ATOM 636 C C . GLU A 1 80 ? 3.698 -2.292 13.742 1.00 89.94 80 GLU A C 1
ATOM 638 O O . GLU A 1 80 ? 3.146 -2.852 14.689 1.00 89.94 80 GLU A O 1
ATOM 643 N N . GLU A 1 81 ? 4.415 -1.181 13.905 1.00 85.38 81 GLU A N 1
ATOM 644 C CA . GLU A 1 81 ? 4.589 -0.498 15.191 1.00 85.38 81 GLU A CA 1
ATOM 645 C C . GLU A 1 81 ? 3.245 -0.052 15.769 1.00 85.38 81 GLU A C 1
ATOM 647 O O . GLU A 1 81 ? 2.957 -0.296 16.942 1.00 85.38 81 GLU A O 1
ATOM 652 N N . CYS A 1 82 ? 2.381 0.525 14.932 1.00 78.12 82 CYS A N 1
ATOM 653 C CA . CYS A 1 82 ? 1.072 0.994 15.371 1.00 78.12 82 CYS A CA 1
ATOM 654 C C . CYS A 1 82 ? 0.182 -0.156 15.875 1.00 78.12 82 CYS A C 1
ATOM 656 O O . CYS A 1 82 ? -0.553 0.010 16.851 1.00 78.12 82 CYS A O 1
ATOM 658 N N . LEU A 1 83 ? 0.243 -1.324 15.224 1.00 79.81 83 LEU A N 1
ATOM 659 C CA . LEU A 1 83 ? -0.537 -2.507 15.600 1.00 79.81 83 LEU A CA 1
ATOM 660 C C . LEU A 1 83 ? 0.081 -3.288 16.774 1.00 79.81 83 LEU A C 1
ATOM 662 O O . LEU A 1 83 ? -0.659 -3.796 17.615 1.00 79.81 83 LEU A O 1
ATOM 666 N N . SER A 1 84 ? 1.411 -3.394 16.846 1.00 79.25 84 SER A N 1
ATOM 667 C CA . SER A 1 84 ? 2.130 -4.198 17.850 1.00 79.25 84 SER A CA 1
ATOM 668 C C . SER A 1 84 ? 2.156 -3.566 19.238 1.00 79.25 84 SER A C 1
ATOM 670 O O . SER A 1 84 ? 2.032 -4.273 20.235 1.00 79.25 84 SER A O 1
ATOM 672 N N . GLN A 1 85 ? 2.258 -2.242 19.328 1.00 65.81 85 GLN A N 1
ATOM 673 C CA . GLN A 1 85 ? 2.339 -1.545 20.612 1.00 65.81 85 GLN A CA 1
ATOM 674 C C . GLN A 1 85 ? 0.997 -1.481 21.363 1.00 65.81 85 GLN A C 1
ATOM 676 O O . GLN A 1 85 ? 0.917 -0.888 22.437 1.00 65.81 85 GLN A O 1
ATOM 681 N N . GLY A 1 86 ? -0.092 -2.037 20.817 1.00 56.56 86 GLY A N 1
ATOM 682 C CA . GLY A 1 86 ? -1.425 -1.893 21.411 1.00 56.56 86 GLY A CA 1
ATOM 683 C C . GLY A 1 86 ? -1.885 -0.430 21.519 1.00 56.56 86 GLY A C 1
ATOM 684 O O . GLY A 1 86 ? -2.950 -0.163 22.078 1.00 56.56 86 GLY A O 1
ATOM 685 N N . THR A 1 87 ? -1.133 0.520 20.950 1.00 52.78 87 THR A N 1
ATOM 686 C CA . THR A 1 87 ? -1.406 1.963 20.918 1.00 52.78 87 THR A CA 1
ATOM 687 C C . THR A 1 87 ? -2.774 2.225 20.302 1.00 52.78 87 THR A C 1
ATOM 689 O O . THR A 1 87 ? -3.512 3.094 20.768 1.00 52.78 87 THR A O 1
ATOM 692 N N . PHE A 1 88 ? -3.177 1.395 19.330 1.00 54.47 88 PHE A N 1
ATOM 693 C CA . PHE A 1 88 ? -4.518 1.419 18.749 1.00 54.47 88 PHE A CA 1
ATOM 694 C C . PHE A 1 88 ? -5.649 1.070 19.727 1.00 54.47 88 PHE A C 1
ATOM 696 O O . PHE A 1 88 ? -6.761 1.576 19.546 1.00 54.47 88 PHE A O 1
ATOM 703 N N . LYS A 1 89 ? -5.394 0.249 20.752 1.00 52.28 89 LYS A N 1
ATOM 704 C CA . LYS A 1 89 ? -6.377 -0.120 21.784 1.00 52.28 89 LYS A CA 1
ATOM 705 C C . LYS A 1 89 ? -6.439 0.877 22.9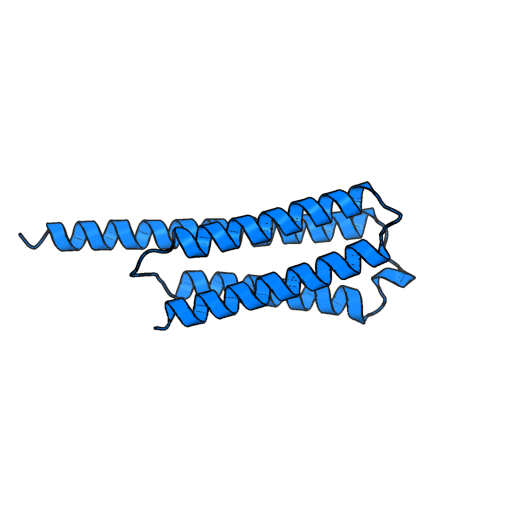40 1.00 52.28 89 LYS A C 1
ATOM 707 O O . LYS A 1 89 ? -7.527 1.084 23.463 1.00 52.28 89 LYS A O 1
ATOM 712 N N . ALA A 1 90 ? -5.315 1.473 23.339 1.00 50.06 90 ALA A N 1
ATOM 713 C CA . ALA A 1 90 ? -5.247 2.237 24.587 1.00 50.06 90 ALA A CA 1
ATOM 714 C C . ALA A 1 90 ? -5.373 3.767 24.430 1.00 50.06 90 ALA A C 1
ATOM 716 O O . ALA A 1 90 ? -5.893 4.405 25.338 1.00 50.06 90 ALA A O 1
ATOM 717 N N . PHE A 1 91 ? -4.939 4.367 23.311 1.00 44.28 91 PHE A N 1
ATOM 718 C CA . PHE A 1 91 ? -4.788 5.835 23.236 1.00 44.28 91 PHE A CA 1
ATOM 719 C C . PHE A 1 91 ? -5.227 6.491 21.920 1.00 44.28 91 PHE A C 1
ATOM 721 O O . PHE A 1 91 ? -5.153 7.710 21.787 1.00 44.28 91 PHE A O 1
ATOM 728 N N . TRP A 1 92 ? -5.711 5.726 20.940 1.00 59.12 92 TRP A N 1
ATOM 729 C CA . TRP A 1 92 ? -5.886 6.276 19.598 1.00 59.12 92 TRP A CA 1
ATOM 730 C C . TRP A 1 92 ? -7.250 6.950 19.368 1.00 59.12 92 TRP A C 1
ATOM 732 O O . TRP A 1 92 ? -8.255 6.291 19.085 1.00 59.12 92 TRP A O 1
ATOM 742 N N . ASN A 1 93 ? -7.249 8.285 19.420 1.00 71.31 93 ASN A N 1
ATOM 743 C CA . ASN A 1 93 ? -8.292 9.169 18.897 1.00 71.31 93 ASN A CA 1
ATOM 744 C C . ASN A 1 93 ? -8.493 8.917 17.386 1.00 71.31 93 ASN A C 1
ATOM 746 O O . ASN A 1 93 ? -7.557 9.041 16.601 1.00 71.31 93 ASN A O 1
ATOM 750 N N . ALA A 1 94 ? -9.721 8.626 16.953 1.00 70.81 94 ALA A N 1
ATOM 751 C CA . ALA A 1 94 ? -10.072 8.421 15.544 1.00 70.81 94 ALA A CA 1
ATOM 752 C C . ALA A 1 94 ? -9.501 9.475 14.564 1.00 70.81 94 ALA A C 1
ATOM 754 O O . ALA A 1 94 ? -9.118 9.121 13.448 1.00 70.81 94 ALA A O 1
ATOM 755 N N . SER A 1 95 ? -9.421 10.745 14.976 1.00 78.94 95 SER A N 1
ATOM 756 C CA . SER A 1 95 ? -8.832 11.847 14.202 1.00 78.94 95 SER A CA 1
ATOM 757 C C . SER A 1 95 ? -7.349 11.628 13.931 1.00 78.94 95 SER A C 1
ATOM 759 O O . SER A 1 95 ? -6.914 11.725 12.791 1.00 78.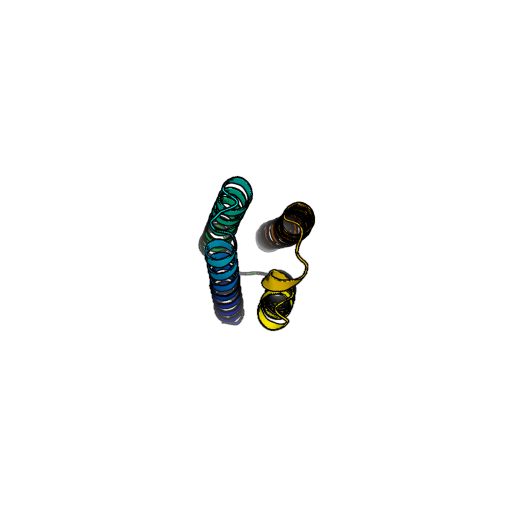94 95 SER A O 1
ATOM 761 N N . GLU A 1 96 ? -6.579 11.240 14.946 1.00 80.00 96 GLU A N 1
ATOM 762 C CA . GLU A 1 96 ? -5.149 10.983 14.787 1.00 80.00 96 GLU A CA 1
ATOM 763 C C . GLU A 1 96 ? -4.913 9.770 13.875 1.00 80.00 96 GLU A C 1
ATOM 765 O O . GLU A 1 96 ? -3.988 9.768 13.067 1.00 80.00 96 GLU A O 1
ATOM 770 N N . THR A 1 97 ? -5.758 8.729 13.955 1.00 77.88 97 THR A N 1
ATOM 771 C CA . THR A 1 97 ? -5.622 7.550 13.070 1.00 77.88 97 THR A CA 1
ATOM 772 C C . THR A 1 97 ? -5.822 7.973 11.628 1.00 77.88 97 THR A C 1
ATOM 774 O O . THR A 1 97 ? -5.027 7.640 10.752 1.00 77.88 97 THR A O 1
ATOM 777 N N . ARG A 1 98 ? -6.888 8.738 11.402 1.00 82.44 98 ARG A N 1
ATOM 778 C CA . ARG A 1 98 ? -7.236 9.293 10.105 1.00 82.44 98 ARG A CA 1
ATOM 779 C C . ARG A 1 98 ? -6.117 10.176 9.555 1.00 82.44 98 ARG A C 1
ATOM 781 O O . ARG A 1 98 ? -5.741 10.007 8.403 1.00 82.44 98 ARG A O 1
ATOM 788 N N . GLU A 1 99 ? -5.572 11.091 10.350 1.00 85.81 99 GLU A N 1
ATOM 789 C CA . GLU A 1 99 ? -4.497 11.995 9.923 1.00 85.81 99 GLU A CA 1
ATOM 790 C C . GLU A 1 99 ? -3.230 11.237 9.528 1.00 85.81 99 GLU A C 1
ATOM 792 O O . GLU A 1 99 ? -2.650 11.508 8.474 1.00 85.81 99 GLU A O 1
ATOM 797 N N . ARG A 1 100 ? -2.825 10.240 10.325 1.00 85.00 100 ARG A N 1
ATOM 798 C CA . ARG A 1 100 ? -1.654 9.421 9.993 1.00 85.00 100 ARG A CA 1
ATOM 799 C C . ARG A 1 100 ? -1.883 8.567 8.749 1.00 85.00 100 ARG A C 1
ATOM 801 O O . ARG A 1 100 ? -0.992 8.496 7.906 1.00 85.00 100 ARG A O 1
ATOM 808 N N . LEU A 1 101 ? -3.067 7.972 8.591 1.00 85.69 101 LEU A N 1
ATOM 809 C CA . LEU A 1 101 ? -3.420 7.237 7.372 1.00 85.69 101 LEU A CA 1
ATOM 810 C C . LEU A 1 101 ? -3.452 8.142 6.143 1.00 85.69 101 LEU A C 1
ATOM 812 O O . LEU A 1 101 ? -2.973 7.744 5.087 1.00 85.69 101 LEU A O 1
ATOM 816 N N . GLU A 1 102 ? -3.974 9.360 6.267 1.00 88.50 102 GLU A N 1
ATOM 817 C CA . GLU A 1 102 ? -4.004 10.312 5.160 1.00 88.50 102 GLU A CA 1
ATOM 818 C C . GLU A 1 102 ? -2.594 10.775 4.779 1.00 88.50 102 GLU A C 1
ATOM 820 O O . GLU A 1 102 ? -2.272 10.863 3.594 1.00 88.50 102 GLU A O 1
ATOM 825 N N . SER A 1 103 ? -1.728 11.016 5.766 1.00 88.88 103 SER A N 1
ATOM 826 C CA . SER A 1 103 ? -0.310 11.307 5.535 1.00 88.88 103 SER A CA 1
ATOM 827 C C . SER A 1 103 ? 0.381 10.152 4.802 1.00 88.88 103 SER A C 1
ATOM 829 O O . SER A 1 103 ? 1.032 10.363 3.776 1.00 88.88 103 SER A O 1
ATOM 831 N N . LEU A 1 104 ? 0.155 8.915 5.258 1.00 89.62 104 LEU A N 1
ATOM 832 C CA . LEU A 1 104 ? 0.688 7.710 4.628 1.00 89.62 104 LEU A CA 1
ATOM 833 C C . LEU A 1 104 ? 0.188 7.549 3.186 1.00 89.62 104 LEU A C 1
ATOM 835 O O . LEU A 1 104 ? 0.977 7.290 2.277 1.00 89.62 104 LEU A O 1
ATOM 839 N N . ARG A 1 105 ? -1.115 7.758 2.964 1.00 90.31 105 ARG A N 1
ATOM 840 C CA . ARG A 1 105 ? -1.752 7.705 1.644 1.00 90.31 105 ARG A CA 1
ATOM 841 C C . ARG A 1 105 ? -1.143 8.723 0.690 1.00 90.31 105 ARG A C 1
ATOM 843 O O . ARG A 1 105 ? -0.824 8.365 -0.441 1.00 90.31 105 ARG A O 1
ATOM 850 N N . LYS A 1 106 ? -0.953 9.968 1.136 1.00 90.62 106 LYS A N 1
ATOM 851 C CA . LYS A 1 106 ? -0.307 11.020 0.339 1.00 90.62 106 LYS A CA 1
ATOM 852 C C . LYS A 1 106 ? 1.134 10.656 -0.000 1.00 90.62 106 LYS A C 1
ATOM 854 O O . LYS A 1 106 ? 1.509 10.742 -1.165 1.00 90.62 106 LYS A O 1
ATOM 859 N N . LYS A 1 107 ? 1.914 10.199 0.985 1.00 91.31 107 LYS A N 1
ATOM 860 C CA . LYS A 1 107 ? 3.320 9.818 0.790 1.00 91.31 107 LYS A CA 1
ATOM 861 C C . LYS A 1 107 ? 3.464 8.708 -0.251 1.00 91.31 107 LYS A C 1
ATOM 863 O O . LYS A 1 107 ? 4.227 8.854 -1.202 1.00 91.31 107 LYS A O 1
ATOM 868 N N . LEU A 1 108 ? 2.682 7.635 -0.112 1.00 91.00 108 LEU A N 1
ATOM 869 C CA . LEU A 1 108 ? 2.706 6.528 -1.067 1.00 91.00 108 LEU A CA 1
ATOM 870 C C . LEU A 1 108 ? 2.157 6.941 -2.433 1.00 91.00 108 LEU A C 1
ATOM 872 O O . LEU A 1 108 ? 2.727 6.551 -3.445 1.00 91.00 108 LEU A O 1
ATOM 876 N N . GLY A 1 109 ? 1.108 7.766 -2.483 1.00 88.19 109 GLY A N 1
ATOM 877 C CA . GLY A 1 109 ? 0.602 8.332 -3.734 1.00 88.19 109 GLY A CA 1
ATOM 878 C C . GLY A 1 109 ? 1.695 9.060 -4.518 1.00 88.19 109 GLY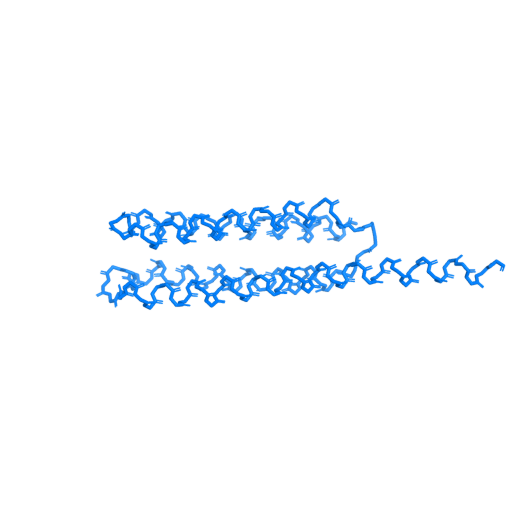 A C 1
ATOM 879 O O . GLY A 1 109 ? 1.908 8.754 -5.691 1.00 88.19 109 GLY A O 1
ATOM 880 N N . SER A 1 110 ? 2.445 9.944 -3.855 1.00 89.88 110 SER A N 1
ATOM 881 C CA . SER A 1 110 ? 3.583 10.643 -4.460 1.00 89.88 110 SER A CA 1
ATOM 882 C C . SER A 1 110 ? 4.703 9.687 -4.879 1.00 89.88 110 SER A C 1
ATOM 884 O O . SER A 1 110 ? 5.265 9.851 -5.958 1.00 89.88 110 SER A O 1
ATOM 886 N N . ALA A 1 111 ? 5.016 8.669 -4.070 1.00 89.00 111 ALA A N 1
ATOM 887 C CA . ALA A 1 111 ? 6.039 7.677 -4.405 1.00 89.00 111 ALA A CA 1
ATOM 888 C C . ALA A 1 111 ? 5.674 6.880 -5.669 1.00 89.00 111 ALA A C 1
ATOM 890 O O . ALA A 1 111 ? 6.503 6.731 -6.565 1.00 89.00 111 ALA A O 1
ATOM 891 N N . PHE A 1 112 ? 4.418 6.435 -5.788 1.00 89.38 112 PHE A N 1
ATOM 892 C CA . PHE A 1 112 ? 3.924 5.787 -7.002 1.00 89.38 112 PHE A CA 1
ATOM 893 C C . PHE A 1 112 ? 3.977 6.733 -8.204 1.00 89.38 112 PHE A C 1
ATOM 895 O O . PHE A 1 112 ? 4.463 6.340 -9.260 1.00 89.38 112 PHE A O 1
ATOM 902 N N . GLN A 1 113 ? 3.528 7.983 -8.058 1.00 88.56 113 GLN A N 1
ATOM 903 C CA . GLN A 1 113 ? 3.582 8.977 -9.136 1.00 88.56 113 GLN A CA 1
ATOM 904 C C . GLN A 1 113 ? 5.012 9.243 -9.616 1.00 88.56 113 GLN A C 1
ATOM 906 O O . GLN A 1 113 ? 5.243 9.281 -10.822 1.00 88.56 113 GLN A O 1
ATOM 911 N N . MET A 1 114 ? 5.972 9.381 -8.699 1.00 87.06 114 MET A N 1
ATOM 912 C CA . MET A 1 114 ? 7.384 9.537 -9.054 1.00 87.06 114 MET A CA 1
ATOM 913 C C . MET A 1 114 ? 7.918 8.301 -9.774 1.00 87.06 114 MET A C 1
ATOM 915 O O . MET A 1 114 ? 8.574 8.444 -10.803 1.00 87.06 114 MET A O 1
ATOM 919 N N . ALA A 1 115 ? 7.585 7.097 -9.298 1.00 85.44 115 ALA A N 1
ATOM 920 C CA . ALA A 1 115 ? 7.966 5.864 -9.977 1.00 85.44 115 ALA A CA 1
ATOM 921 C C . ALA A 1 115 ? 7.402 5.813 -11.408 1.00 85.44 115 ALA A C 1
ATOM 923 O O . ALA A 1 115 ? 8.140 5.512 -12.344 1.00 85.44 115 ALA A O 1
ATOM 924 N N . PHE A 1 116 ? 6.135 6.187 -11.615 1.00 84.12 116 PHE A N 1
ATOM 925 C CA . PHE A 1 116 ? 5.541 6.285 -12.954 1.00 84.12 116 PHE A CA 1
ATOM 926 C C . PHE A 1 116 ? 6.209 7.343 -13.834 1.00 84.12 116 PHE A C 1
ATOM 928 O O . PHE A 1 116 ? 6.423 7.110 -15.021 1.00 84.12 116 PHE A O 1
ATOM 935 N N . PHE A 1 117 ? 6.528 8.508 -13.275 1.00 82.69 117 PHE A N 1
ATOM 936 C CA . PHE A 1 117 ? 7.128 9.599 -14.032 1.00 82.69 117 PHE A CA 1
ATOM 937 C C . PHE A 1 117 ? 8.546 9.255 -14.497 1.00 82.69 117 PHE A C 1
ATOM 939 O O . PHE A 1 117 ? 8.838 9.378 -15.683 1.00 82.69 117 PHE A O 1
ATOM 946 N N . ILE A 1 118 ? 9.394 8.761 -13.590 1.00 77.44 118 ILE A N 1
ATOM 947 C CA . ILE A 1 118 ? 10.781 8.383 -13.900 1.00 77.44 118 ILE A CA 1
ATOM 948 C C . ILE A 1 118 ? 10.799 7.249 -14.927 1.00 77.44 118 ILE A C 1
ATOM 950 O O . ILE A 1 118 ? 11.459 7.362 -15.954 1.00 77.44 118 ILE A O 1
ATOM 954 N N . THR A 1 119 ? 9.983 6.213 -14.714 1.00 70.94 119 THR A N 1
ATOM 955 C CA . THR A 1 119 ? 9.881 5.095 -15.666 1.00 70.94 119 THR A CA 1
ATOM 956 C C . THR A 1 119 ? 9.392 5.541 -17.044 1.00 70.94 119 THR A C 1
ATOM 958 O O . THR A 1 119 ? 9.837 5.003 -18.048 1.00 70.94 119 THR A O 1
ATOM 961 N N . SER A 1 120 ? 8.509 6.541 -17.128 1.00 70.56 120 SER A N 1
ATOM 962 C CA . SER A 1 120 ? 8.041 7.069 -18.417 1.00 70.56 120 SER A CA 1
ATOM 963 C C . SER A 1 120 ? 9.093 7.931 -19.127 1.00 70.56 120 SER A C 1
ATOM 965 O O . SER A 1 120 ? 9.150 7.923 -20.356 1.00 70.56 120 SER A O 1
ATOM 967 N N . LEU A 1 121 ? 9.916 8.675 -18.378 1.00 68.81 121 LEU A N 1
ATOM 968 C CA . LEU A 1 121 ? 10.997 9.492 -18.938 1.00 68.81 121 LEU A CA 1
ATOM 969 C C . LEU A 1 121 ? 12.152 8.646 -19.481 1.00 68.81 121 LEU A C 1
ATOM 971 O O . LEU A 1 121 ? 12.654 8.965 -20.559 1.00 68.81 121 LEU A O 1
ATOM 975 N N . ASP A 1 122 ? 12.528 7.568 -18.787 1.00 60.91 122 ASP A N 1
ATOM 976 C CA . ASP A 1 122 ? 13.607 6.665 -19.219 1.00 60.91 122 ASP A CA 1
ATOM 977 C C . ASP A 1 122 ? 13.353 6.127 -20.643 1.00 60.91 122 ASP A C 1
ATOM 979 O O . ASP A 1 122 ? 14.239 6.150 -21.495 1.00 60.91 122 ASP A O 1
ATOM 983 N N . VAL A 1 123 ? 12.102 5.769 -20.960 1.00 60.03 123 VAL A N 1
ATOM 984 C CA . VAL A 1 123 ? 11.706 5.308 -22.307 1.00 60.03 123 VAL A CA 1
ATOM 985 C C . VAL A 1 123 ? 11.848 6.391 -23.367 1.00 60.03 123 VAL A C 1
ATOM 987 O O . VAL A 1 123 ? 12.220 6.103 -24.505 1.00 60.03 123 VAL A O 1
ATOM 990 N N . GLY A 1 124 ? 11.514 7.635 -23.022 1.00 58.81 124 GLY A N 1
ATOM 991 C CA . GLY A 1 124 ? 11.604 8.759 -23.951 1.00 58.81 124 GLY A CA 1
ATOM 992 C C . GLY A 1 124 ? 13.049 9.057 -24.347 1.00 58.81 124 GLY A C 1
ATOM 993 O O . GLY A 1 124 ? 13.318 9.356 -25.510 1.00 58.81 124 GLY A O 1
ATOM 994 N N . ILE A 1 125 ? 13.983 8.928 -23.402 1.00 58.28 125 ILE A N 1
ATOM 995 C CA . ILE A 1 125 ? 15.415 9.144 -23.640 1.00 58.28 125 ILE A CA 1
ATOM 996 C C . ILE A 1 125 ? 16.002 8.007 -24.492 1.00 58.28 125 ILE A C 1
ATOM 998 O O . ILE A 1 125 ? 16.682 8.292 -25.481 1.00 58.28 125 ILE A O 1
ATOM 1002 N N . ASP A 1 126 ? 15.676 6.746 -24.189 1.00 55.38 126 ASP A N 1
ATOM 1003 C CA . ASP A 1 126 ? 16.128 5.578 -24.966 1.00 55.38 126 ASP A CA 1
ATOM 1004 C C . ASP A 1 126 ? 15.614 5.601 -26.421 1.00 55.38 126 ASP A C 1
ATOM 1006 O O . ASP A 1 126 ? 16.326 5.218 -27.356 1.00 55.38 126 ASP A O 1
ATOM 1010 N N . ALA A 1 127 ? 14.384 6.076 -26.646 1.00 57.22 127 ALA A N 1
ATOM 1011 C CA . ALA A 1 127 ? 13.817 6.215 -27.989 1.00 57.22 127 ALA A CA 1
ATOM 1012 C C . ALA A 1 127 ? 14.513 7.313 -28.814 1.00 57.22 127 ALA A C 1
ATOM 1014 O O . ALA A 1 127 ? 14.693 7.153 -30.021 1.00 57.22 127 ALA A O 1
ATOM 1015 N N . HIS A 1 128 ? 14.932 8.408 -28.172 1.00 55.62 128 HIS A N 1
ATOM 1016 C CA . HIS A 1 128 ? 15.641 9.501 -28.838 1.00 55.62 128 HIS A CA 1
ATOM 1017 C C . HIS A 1 128 ? 17.112 9.179 -29.133 1.00 55.62 128 HIS A C 1
ATOM 1019 O O . HIS A 1 128 ? 17.609 9.606 -30.173 1.00 55.62 128 HIS A O 1
ATOM 1025 N N . HIS A 1 129 ? 17.794 8.403 -28.283 1.00 51.44 129 HIS A N 1
ATOM 1026 C CA . HIS A 1 129 ? 19.170 7.967 -28.558 1.00 51.44 129 HIS A CA 1
ATOM 1027 C C . HIS A 1 129 ? 19.239 7.037 -29.780 1.00 51.44 129 HIS A C 1
ATOM 1029 O O . HIS A 1 129 ? 20.065 7.242 -30.660 1.00 51.44 129 HIS A O 1
ATOM 1035 N N . ASN A 1 130 ? 18.301 6.091 -29.909 1.00 51.56 130 ASN A N 1
ATOM 1036 C CA . ASN A 1 130 ? 18.267 5.162 -31.048 1.00 51.56 130 ASN A CA 1
ATOM 1037 C C . ASN A 1 130 ? 17.856 5.806 -32.391 1.00 51.56 130 ASN A C 1
ATOM 1039 O O . ASN A 1 130 ? 18.002 5.174 -33.434 1.00 51.56 130 ASN A O 1
ATOM 1043 N N . MET A 1 131 ? 17.331 7.037 -32.393 1.00 52.59 131 MET A N 1
ATOM 1044 C CA . MET A 1 131 ? 17.033 7.792 -33.621 1.00 52.59 131 MET A CA 1
ATOM 1045 C C . MET A 1 131 ? 18.177 8.709 -34.071 1.00 52.59 131 MET A C 1
ATOM 1047 O O . MET A 1 131 ? 18.132 9.201 -35.193 1.00 52.59 131 MET A O 1
ATOM 1051 N N . ALA A 1 132 ? 19.178 8.959 -33.223 1.00 50.78 132 ALA A N 1
ATOM 1052 C CA . ALA A 1 132 ? 20.317 9.816 -33.557 1.00 50.78 132 ALA A CA 1
ATOM 1053 C C . ALA A 1 132 ? 21.468 9.064 -34.259 1.00 50.78 132 ALA A C 1
ATOM 1055 O O . ALA A 1 132 ? 22.365 9.711 -34.792 1.00 50.78 132 ALA A O 1
ATOM 1056 N N . ASP A 1 133 ? 21.417 7.728 -34.291 1.00 48.78 133 ASP A N 1
ATOM 1057 C CA . ASP A 1 133 ? 22.429 6.848 -34.901 1.00 48.78 133 ASP A CA 1
ATOM 1058 C C . ASP A 1 133 ? 22.066 6.364 -36.329 1.00 48.78 133 ASP A C 1
ATOM 1060 O O . ASP A 1 133 ? 22.632 5.380 -36.811 1.00 48.78 133 ASP A O 1
ATOM 1064 N N . PHE A 1 134 ? 21.137 7.041 -37.022 1.00 42.72 134 PHE A N 1
ATOM 1065 C CA . PHE A 1 134 ? 20.767 6.771 -38.424 1.00 42.72 134 PHE A CA 1
ATOM 1066 C C . PHE A 1 134 ? 21.068 7.944 -39.360 1.00 42.72 134 PHE A C 1
ATOM 1068 O O . PHE A 1 134 ? 20.698 9.090 -39.021 1.00 42.72 134 PHE A O 1
#

Secondary structure (DSSP, 8-state):
-HHHHHHHHHHHHHHHHHHHHHHHHHHTTT-HHHHHHHHHHHHHHHHHHHHHHHH--SS--HHHHHHHHHHHHHHHHHHHHHHHTSHHHHT--HHHHHHHHHHHHHHHHHHHHHHHHHHHHHHHHHHHHTTTT-

InterPro domains:
  IPR036537 Adaptor protein Cbl, N-terminal domain superfamily [G3DSA:1.20.930.20] (5-118)
  IPR059179 MLKL-like, MCAfunc domain [cd21037] (8-114)

Radius of gyration: 17.66 Å; chains: 1; bounding box: 40×22×63 Å

Foldseek 3Di:
DLVVVLLVLLVVLLVLLLVLLVVLCVLPVVVVVSNVLSVVLNVVSVVLSVCCVVVQDPDADSVLSVQLSVLSVVSSVVSCCCVVVCCSVPPDDPVVVVVVSVVSSVSNVVSSVSSNVRRVVVVVVVVVVVVVVD